Protein AF-D5P9Y3-F1 (afdb_monomer_lite)

Sequence (133 aa):
MNAVLAPARTPALAHFPDSIADLPQPHRVLLALVVAHRDAAGGVIPWHQLLNNAVVAISSPDLLPAARSLVDSNNILRTVKSVVGDLLDYDLLTATDEGLDLSARADQARHGWNGEFTELTQGAKEVLAHARE

pLDDT: mean 87.3, std 13.17, range [39.12, 97.12]

Foldseek 3Di:
DDPPPDQPDQDADDAQDLELVSDGLLLLLLLLLQVLCCVPPNDAQAPVNSLVLLVLLCVCCVLAVSSVVCPRGVDSPVSSVRSVVRCPVRQQWDADPRHIHGGPVNVVSVVVHDDPSVSSNRSSNVSVVVVVD

Organism: NCBI:txid525368

Secondary structure (DSSP, 8-state):
--------PPPPP-S--SSGGGS-HHHHHHHHHHHHHHHHH-SPBPHHHHHHHHHHHHH-TTT-GGGGGGGTTS-HHHHHHHHHHHHHHTTSEEE-SS-EEE-HHHHHHTTT--THHHHHHHHHHHHHHHTT-

Radius of gyration: 14.44 Å; chains: 1; bounding box: 43×40×35 Å

Structure (mmCIF, N/CA/C/O backbone):
data_AF-D5P9Y3-F1
#
_entry.id   AF-D5P9Y3-F1
#
loop_
_atom_site.group_PDB
_atom_site.id
_atom_site.type_symbol
_atom_site.label_atom_id
_atom_site.label_alt_id
_atom_site.label_comp_id
_atom_site.label_asym_id
_atom_site.label_entity_id
_atom_site.label_seq_id
_atom_site.pdbx_PDB_ins_code
_atom_site.Cartn_x
_atom_site.Cartn_y
_atom_site.Cartn_z
_atom_site.occupancy
_atom_site.B_iso_or_equiv
_atom_site.auth_seq_id
_atom_site.auth_comp_id
_atom_site.auth_asym_id
_atom_site.auth_atom_id
_atom_site.pdbx_PDB_model_num
ATOM 1 N N . MET A 1 1 ? 28.099 25.640 -16.197 1.00 39.12 1 MET A N 1
ATOM 2 C CA . MET A 1 1 ? 27.036 24.800 -16.789 1.00 39.12 1 MET A CA 1
ATOM 3 C C . MET A 1 1 ? 26.159 24.338 -15.638 1.00 39.12 1 MET A C 1
ATOM 5 O O . MET A 1 1 ? 26.611 23.517 -14.856 1.00 39.12 1 MET A O 1
ATOM 9 N N . ASN A 1 2 ? 24.982 24.940 -15.451 1.00 39.28 2 ASN A N 1
ATOM 10 C CA . ASN A 1 2 ? 24.054 24.493 -14.411 1.00 39.28 2 ASN A CA 1
ATOM 11 C C . ASN A 1 2 ? 23.395 23.207 -14.905 1.00 3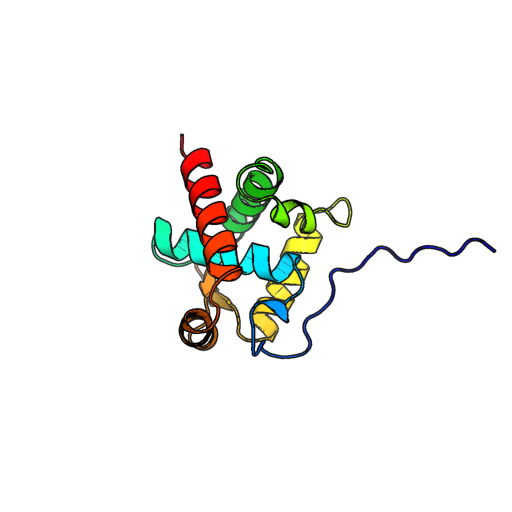9.28 2 ASN A C 1
ATOM 13 O O . ASN A 1 2 ? 22.615 23.249 -15.855 1.00 39.28 2 ASN A O 1
ATOM 17 N N . ALA A 1 3 ? 23.736 22.072 -14.296 1.00 45.16 3 ALA A N 1
ATOM 18 C CA . ALA A 1 3 ? 22.937 20.869 -14.441 1.00 45.16 3 ALA A CA 1
ATOM 19 C C . ALA A 1 3 ? 21.571 21.179 -13.824 1.00 45.16 3 ALA A C 1
ATOM 21 O O . ALA A 1 3 ? 21.434 21.285 -12.606 1.00 45.16 3 ALA A O 1
ATOM 22 N N . VAL A 1 4 ? 20.574 21.404 -14.676 1.00 46.59 4 VAL A N 1
ATOM 23 C CA . VAL A 1 4 ? 19.177 21.364 -14.261 1.00 46.59 4 VAL A CA 1
ATOM 24 C C . VAL A 1 4 ? 18.957 19.933 -13.790 1.00 46.59 4 VAL A C 1
ATOM 26 O O . VAL A 1 4 ? 18.860 19.022 -14.609 1.00 46.59 4 VAL A O 1
ATOM 29 N N . LEU A 1 5 ? 18.970 19.724 -12.473 1.00 47.91 5 LEU A N 1
ATOM 30 C CA . LEU A 1 5 ? 18.471 18.497 -11.870 1.00 47.91 5 LEU A CA 1
ATOM 31 C C . LEU A 1 5 ? 17.017 18.390 -12.326 1.00 47.91 5 LEU A C 1
ATOM 33 O O . LEU A 1 5 ? 16.155 19.133 -11.855 1.00 47.91 5 LEU A O 1
ATOM 37 N N . ALA A 1 6 ? 16.764 17.540 -13.323 1.00 45.25 6 ALA A N 1
ATOM 38 C CA . ALA A 1 6 ? 15.407 17.158 -13.664 1.00 45.25 6 ALA A CA 1
ATOM 39 C C . ALA A 1 6 ? 14.738 16.699 -12.359 1.00 45.25 6 ALA A C 1
ATOM 41 O O . ALA A 1 6 ? 15.393 16.000 -11.580 1.00 45.25 6 ALA A O 1
ATOM 42 N N . PRO A 1 7 ? 13.491 17.120 -12.077 1.00 48.97 7 PRO A N 1
ATOM 43 C CA . PRO A 1 7 ? 12.820 16.718 -10.848 1.00 48.97 7 PRO A CA 1
ATOM 44 C C . PRO A 1 7 ? 12.884 15.197 -10.752 1.00 48.97 7 PRO A C 1
ATOM 46 O O . PRO A 1 7 ? 12.581 14.525 -11.744 1.00 48.97 7 PRO A O 1
ATOM 49 N N . ALA A 1 8 ? 13.334 14.682 -9.604 1.00 51.38 8 ALA A N 1
ATOM 50 C CA . ALA A 1 8 ? 13.382 13.253 -9.344 1.00 51.38 8 ALA A CA 1
ATOM 51 C C . ALA A 1 8 ? 11.977 12.699 -9.602 1.00 51.38 8 ALA A C 1
ATOM 53 O O . ALA A 1 8 ? 11.015 13.018 -8.904 1.00 51.38 8 ALA A O 1
ATOM 54 N N . ARG A 1 9 ? 11.822 11.985 -10.719 1.00 60.53 9 ARG A N 1
ATOM 55 C CA . ARG A 1 9 ? 10.569 11.313 -11.040 1.00 60.53 9 ARG A CA 1
ATOM 56 C C . ARG A 1 9 ? 10.550 10.045 -10.216 1.00 60.53 9 ARG A C 1
ATOM 58 O O . ARG A 1 9 ? 11.567 9.357 -10.139 1.00 60.53 9 ARG A O 1
ATOM 65 N N . THR A 1 10 ? 9.393 9.732 -9.646 1.00 65.12 10 THR A N 1
ATOM 66 C CA . THR A 1 10 ? 9.154 8.420 -9.058 1.00 65.12 10 THR A CA 1
ATOM 67 C C . THR A 1 10 ? 9.595 7.345 -10.063 1.00 65.12 10 THR A C 1
ATOM 69 O O . THR A 1 10 ? 9.160 7.414 -11.217 1.00 65.12 10 THR A O 1
ATOM 72 N N . PRO A 1 11 ? 10.499 6.420 -9.689 1.00 73.31 11 PRO A N 1
ATOM 73 C CA . PRO A 1 11 ? 10.969 5.394 -10.613 1.00 73.31 11 PRO A CA 1
ATOM 74 C C . PRO A 1 11 ? 9.792 4.537 -11.077 1.00 73.31 11 PRO A C 1
ATOM 76 O O . PRO A 1 11 ? 9.052 4.039 -10.236 1.00 73.31 11 PRO A O 1
ATOM 79 N N . ALA A 1 12 ? 9.608 4.387 -12.387 1.00 77.06 12 ALA A N 1
ATOM 80 C CA . ALA A 1 12 ? 8.531 3.567 -12.934 1.00 77.06 12 ALA A CA 1
ATOM 81 C C . ALA A 1 12 ? 8.823 2.073 -12.737 1.00 77.06 12 ALA A C 1
ATOM 83 O O . ALA A 1 12 ? 9.984 1.651 -12.741 1.00 77.06 12 ALA A O 1
ATOM 84 N N . LEU A 1 13 ? 7.766 1.274 -12.615 1.00 82.31 13 LEU A N 1
ATOM 85 C CA . LEU A 1 13 ? 7.875 -0.180 -12.687 1.00 82.31 13 LEU A CA 1
ATOM 86 C C . LEU A 1 13 ? 8.103 -0.640 -14.130 1.00 82.31 13 LEU A C 1
ATOM 88 O O . LEU A 1 13 ? 7.716 0.037 -15.077 1.00 82.31 13 LEU A O 1
ATOM 92 N N . ALA A 1 14 ? 8.764 -1.787 -14.288 1.00 80.94 14 ALA A N 1
ATOM 93 C CA . ALA A 1 14 ? 9.049 -2.381 -15.596 1.00 80.94 14 ALA A CA 1
ATOM 94 C C . ALA A 1 14 ? 8.300 -3.704 -15.828 1.00 80.94 14 ALA A C 1
ATOM 96 O O . ALA A 1 14 ? 8.003 -4.048 -16.971 1.00 80.94 14 ALA A O 1
ATOM 97 N N . HIS A 1 15 ? 8.019 -4.451 -14.758 1.00 87.69 15 HIS A N 1
ATOM 98 C CA . HIS A 1 15 ? 7.324 -5.739 -14.758 1.00 87.69 15 HIS A CA 1
ATOM 99 C C . HIS A 1 15 ? 6.734 -6.015 -13.366 1.00 87.69 15 HIS A C 1
ATOM 101 O O . HIS A 1 15 ? 7.035 -5.305 -12.404 1.00 87.69 15 HIS A O 1
ATOM 107 N N . PHE A 1 16 ? 5.900 -7.056 -13.266 1.00 90.38 16 PHE A N 1
ATOM 108 C CA . PHE A 1 16 ? 5.447 -7.579 -11.976 1.00 90.38 16 PHE A CA 1
ATOM 109 C C . PHE A 1 16 ? 6.661 -8.077 -11.168 1.00 90.38 16 PHE A C 1
ATOM 111 O O . PHE A 1 16 ? 7.445 -8.843 -11.728 1.00 90.38 16 PHE A O 1
ATOM 118 N N . PRO A 1 17 ? 6.821 -7.685 -9.894 1.00 91.44 17 PRO A N 1
ATOM 119 C CA . PRO A 1 17 ? 8.013 -7.993 -9.107 1.00 91.44 17 PRO A CA 1
ATOM 120 C C . PRO A 1 17 ? 8.102 -9.475 -8.721 1.00 91.44 17 PRO A C 1
ATOM 122 O O . PRO A 1 17 ? 7.122 -10.063 -8.257 1.00 91.44 17 PRO A O 1
ATOM 125 N N . ASP A 1 18 ? 9.300 -10.053 -8.823 1.00 86.88 18 ASP A N 1
ATOM 126 C CA . ASP A 1 18 ? 9.593 -11.381 -8.266 1.00 86.88 18 ASP A CA 1
ATOM 127 C C . ASP A 1 18 ? 9.802 -11.302 -6.741 1.00 86.88 18 ASP A C 1
ATOM 129 O O . ASP A 1 18 ? 9.406 -12.203 -5.998 1.00 86.88 18 ASP A O 1
ATOM 133 N N . SER A 1 19 ? 10.359 -10.188 -6.250 1.00 89.75 19 SER A N 1
ATOM 134 C CA . SER A 1 19 ? 10.538 -9.873 -4.832 1.00 89.75 19 SER A CA 1
ATOM 135 C C . SER A 1 19 ? 10.033 -8.472 -4.499 1.00 89.75 19 SER A C 1
ATOM 137 O O . SER A 1 19 ? 10.109 -7.552 -5.310 1.00 89.75 19 SER A O 1
ATOM 139 N N . ILE A 1 20 ? 9.595 -8.256 -3.254 1.00 89.75 20 ILE A N 1
ATOM 140 C CA . ILE A 1 20 ? 9.204 -6.916 -2.804 1.00 89.75 20 ILE A CA 1
ATOM 141 C C . ILE A 1 20 ? 10.340 -5.900 -2.963 1.00 89.75 20 ILE A C 1
ATOM 143 O O . ILE A 1 20 ? 10.077 -4.749 -3.291 1.00 89.75 20 ILE A O 1
ATOM 147 N N . ALA A 1 21 ? 11.595 -6.325 -2.784 1.00 89.38 21 ALA A N 1
ATOM 148 C CA . ALA A 1 21 ? 12.767 -5.458 -2.885 1.00 89.38 21 ALA A CA 1
ATOM 149 C C . ALA A 1 21 ? 12.977 -4.881 -4.298 1.00 89.38 21 ALA A C 1
ATOM 151 O O . ALA A 1 21 ? 13.649 -3.860 -4.438 1.00 89.38 21 ALA A O 1
ATOM 152 N N . ASP A 1 22 ? 12.373 -5.493 -5.322 1.00 89.62 22 ASP A N 1
ATOM 153 C CA . ASP A 1 22 ? 12.440 -5.026 -6.711 1.00 89.62 22 ASP A CA 1
ATOM 154 C C . ASP A 1 22 ? 11.532 -3.810 -6.953 1.00 89.62 22 ASP A C 1
ATOM 156 O O . ASP A 1 22 ? 11.684 -3.089 -7.942 1.00 89.62 22 ASP A O 1
ATOM 160 N N . LEU A 1 23 ? 10.589 -3.551 -6.041 1.00 91.06 23 LEU A N 1
ATOM 161 C CA . LEU A 1 23 ? 9.728 -2.381 -6.099 1.00 91.06 23 LEU A CA 1
ATOM 162 C C . LEU A 1 23 ? 10.456 -1.135 -5.562 1.00 91.06 23 LEU A C 1
ATOM 164 O O . LEU A 1 23 ? 11.034 -1.160 -4.466 1.00 91.06 23 LEU A O 1
ATOM 168 N N . PRO A 1 24 ? 10.344 0.021 -6.240 1.00 92.56 24 PRO A N 1
ATOM 169 C CA . PRO A 1 24 ? 10.774 1.287 -5.672 1.00 92.56 24 PRO A CA 1
ATOM 170 C C . PRO A 1 24 ? 10.071 1.550 -4.335 1.00 92.56 24 PRO A C 1
ATOM 172 O O . PRO A 1 24 ? 8.937 1.132 -4.096 1.00 92.56 24 PRO A O 1
ATOM 175 N N . GLN A 1 25 ? 10.750 2.252 -3.429 1.00 92.38 25 GLN A N 1
ATOM 176 C CA . GLN A 1 25 ? 10.245 2.465 -2.070 1.00 92.38 25 GLN A CA 1
ATOM 177 C C . GLN A 1 25 ? 8.836 3.098 -2.007 1.00 92.38 25 GLN A C 1
ATOM 179 O O . GLN A 1 25 ? 8.025 2.599 -1.226 1.00 92.38 25 GLN A O 1
ATOM 184 N N . PRO A 1 26 ? 8.480 4.102 -2.837 1.00 93.38 26 PRO A N 1
ATOM 185 C CA . PRO A 1 26 ? 7.116 4.640 -2.877 1.00 93.38 26 PRO A CA 1
ATOM 186 C C . PRO A 1 26 ? 6.047 3.580 -3.185 1.00 93.38 26 PRO A C 1
ATOM 188 O O . PRO A 1 26 ? 4.978 3.587 -2.572 1.00 93.38 26 PRO A O 1
ATOM 191 N N . HIS A 1 27 ? 6.346 2.642 -4.091 1.00 95.31 27 HIS A N 1
ATOM 192 C CA . HIS A 1 27 ? 5.466 1.530 -4.467 1.00 95.31 27 HIS A CA 1
ATOM 193 C C . HIS A 1 27 ? 5.295 0.541 -3.328 1.00 95.31 27 HIS A C 1
ATOM 195 O O . HIS A 1 27 ? 4.162 0.194 -3.005 1.00 95.31 27 HIS A O 1
ATOM 201 N N . ARG A 1 28 ? 6.392 0.156 -2.666 1.00 95.06 28 ARG A N 1
ATOM 202 C CA . ARG A 1 28 ? 6.343 -0.723 -1.486 1.00 95.06 28 ARG A CA 1
ATOM 203 C C . ARG A 1 28 ? 5.481 -0.133 -0.377 1.00 95.06 28 ARG A C 1
ATOM 205 O O . ARG A 1 28 ? 4.647 -0.833 0.186 1.00 95.06 28 ARG A O 1
ATOM 212 N N . VAL A 1 29 ? 5.656 1.158 -0.094 1.00 95.50 29 VAL A N 1
ATOM 213 C CA . VAL A 1 29 ? 4.893 1.862 0.944 1.00 95.50 29 VAL A CA 1
ATOM 214 C C . VAL A 1 29 ? 3.408 1.914 0.598 1.00 95.50 29 VAL A C 1
ATOM 216 O O . VAL A 1 29 ? 2.581 1.585 1.445 1.00 95.50 29 VAL A O 1
ATOM 219 N N . LEU A 1 30 ? 3.043 2.315 -0.625 1.00 96.31 30 LEU A N 1
ATOM 220 C CA . LEU A 1 30 ? 1.629 2.397 -1.005 1.00 96.31 30 LEU A CA 1
ATOM 221 C C . LEU A 1 30 ? 0.965 1.022 -1.050 1.00 96.31 30 LEU A C 1
ATOM 223 O O . LEU A 1 30 ? -0.158 0.885 -0.571 1.00 96.31 30 LEU A O 1
ATOM 227 N N . LEU A 1 31 ? 1.672 -0.000 -1.531 1.00 96.50 31 LEU A N 1
ATOM 228 C CA . LEU A 1 31 ? 1.191 -1.377 -1.492 1.00 96.50 31 LEU A CA 1
ATOM 229 C C . LEU A 1 31 ? 0.977 -1.855 -0.047 1.00 96.50 31 LEU A C 1
ATOM 231 O O . LEU A 1 31 ? -0.072 -2.415 0.262 1.00 96.50 31 LEU A O 1
ATOM 235 N N . ALA A 1 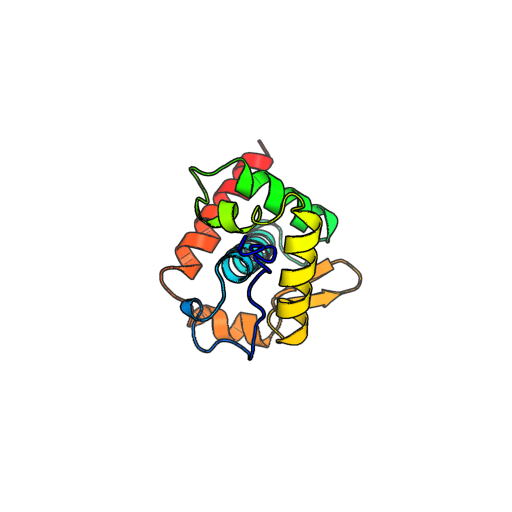32 ? 1.916 -1.565 0.860 1.00 96.44 32 ALA A N 1
ATOM 236 C CA . ALA A 1 32 ? 1.786 -1.888 2.280 1.00 96.44 32 ALA A CA 1
ATOM 237 C C . ALA A 1 32 ? 0.599 -1.165 2.943 1.00 96.44 32 ALA A C 1
ATOM 239 O O . ALA A 1 32 ? -0.111 -1.776 3.736 1.00 96.44 32 ALA A O 1
ATOM 240 N N . LEU A 1 33 ? 0.329 0.099 2.593 1.00 96.50 33 LEU A N 1
ATOM 241 C CA . LEU A 1 33 ? -0.838 0.843 3.093 1.00 96.50 33 LEU A CA 1
ATOM 242 C C . LEU A 1 33 ? -2.166 0.234 2.619 1.00 96.50 33 LEU A C 1
ATOM 244 O O . LEU A 1 33 ? -3.116 0.174 3.400 1.00 96.50 33 LEU A O 1
ATOM 248 N N . VAL A 1 34 ? -2.235 -0.232 1.367 1.00 96.44 34 VAL A N 1
ATOM 249 C CA . VAL A 1 34 ? -3.416 -0.936 0.838 1.00 96.44 34 VAL A CA 1
ATOM 250 C C . VAL A 1 34 ? -3.623 -2.258 1.579 1.00 96.44 34 VAL A C 1
ATOM 252 O O . VAL A 1 34 ? -4.720 -2.512 2.073 1.00 96.44 34 VAL A O 1
ATOM 255 N N . VAL A 1 35 ? -2.570 -3.071 1.728 1.00 95.12 35 VAL A N 1
ATOM 256 C CA . VAL A 1 35 ? -2.648 -4.356 2.447 1.00 95.12 35 VAL A CA 1
ATOM 257 C C . VAL A 1 35 ? -3.014 -4.151 3.916 1.00 95.12 35 VAL A C 1
ATOM 259 O O . VAL A 1 35 ? -3.893 -4.834 4.432 1.00 95.12 35 VAL A O 1
ATOM 262 N N . ALA A 1 36 ? -2.401 -3.175 4.586 1.00 95.19 36 ALA A N 1
ATOM 263 C CA . ALA A 1 36 ? -2.718 -2.838 5.968 1.00 95.19 36 ALA A CA 1
ATOM 264 C C . ALA A 1 36 ? -4.182 -2.417 6.135 1.00 95.19 36 ALA A C 1
ATOM 266 O O . ALA A 1 36 ? -4.833 -2.835 7.092 1.00 95.19 36 ALA A O 1
ATOM 267 N N . HIS A 1 37 ? -4.716 -1.626 5.199 1.00 94.81 37 HIS A N 1
ATOM 268 C CA 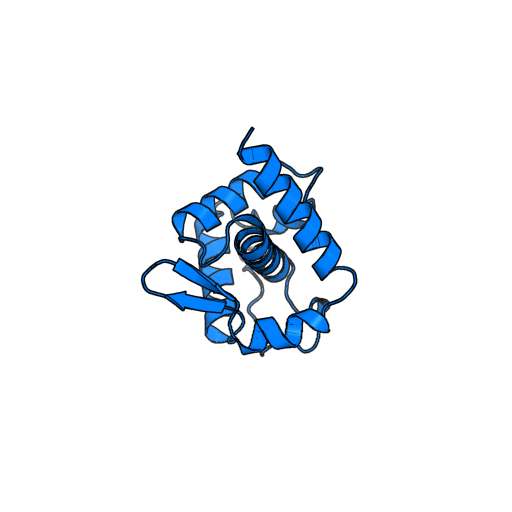. HIS A 1 37 ? -6.124 -1.246 5.208 1.00 94.81 37 HIS A CA 1
ATOM 269 C C . HIS A 1 37 ? -7.039 -2.455 5.016 1.00 94.81 37 HIS A C 1
ATOM 271 O O . HIS A 1 37 ? -7.950 -2.646 5.821 1.00 94.81 37 HIS A O 1
ATOM 277 N N . ARG A 1 38 ? -6.772 -3.290 4.005 1.00 92.69 38 ARG A N 1
ATOM 278 C CA . ARG A 1 38 ? -7.536 -4.515 3.739 1.00 92.69 38 ARG A CA 1
ATOM 279 C C . ARG A 1 38 ? -7.560 -5.431 4.961 1.00 92.69 38 ARG A C 1
ATOM 281 O O . ARG A 1 38 ? -8.624 -5.904 5.344 1.00 92.69 38 ARG A O 1
ATOM 288 N N . ASP A 1 39 ? -6.410 -5.633 5.597 1.00 91.31 39 ASP A N 1
ATOM 289 C CA . ASP A 1 39 ? -6.281 -6.488 6.778 1.00 91.31 39 ASP A CA 1
ATOM 290 C C . ASP A 1 39 ? -6.992 -5.907 8.018 1.00 91.31 39 ASP A C 1
ATOM 292 O O . ASP A 1 39 ? -7.472 -6.667 8.855 1.00 91.31 39 ASP A O 1
ATOM 296 N N . ALA A 1 40 ? -7.046 -4.577 8.168 1.00 89.81 40 ALA A N 1
ATOM 297 C CA . ALA A 1 40 ? -7.585 -3.918 9.364 1.00 89.81 40 ALA A CA 1
ATOM 298 C C . ALA A 1 40 ? -9.068 -3.524 9.264 1.00 89.81 40 ALA A C 1
ATOM 300 O O . ALA A 1 40 ? -9.758 -3.467 10.281 1.00 89.81 40 ALA A O 1
ATOM 301 N N . ALA A 1 41 ? -9.546 -3.162 8.073 1.00 83.38 41 ALA A N 1
ATOM 302 C CA . ALA A 1 41 ? -10.913 -2.696 7.832 1.00 83.38 41 ALA A CA 1
ATOM 303 C C . ALA A 1 41 ? -11.765 -3.713 7.061 1.00 83.38 41 ALA A C 1
ATOM 305 O O . ALA A 1 41 ? -12.988 -3.666 7.165 1.00 83.38 41 ALA A O 1
ATOM 306 N N . GLY A 1 42 ? -11.130 -4.641 6.336 1.00 79.62 42 GLY A N 1
ATOM 307 C CA . GLY A 1 42 ? -11.797 -5.514 5.377 1.00 79.62 42 GLY A CA 1
ATOM 308 C C . GLY A 1 42 ? -12.197 -4.754 4.109 1.00 79.62 42 GLY A C 1
ATOM 309 O O . GLY A 1 42 ? -12.876 -3.735 4.173 1.00 79.62 42 GLY A O 1
ATOM 310 N N . GLY A 1 43 ? -11.806 -5.274 2.944 1.00 85.00 43 GLY A N 1
ATOM 311 C CA . GLY A 1 43 ? -12.267 -4.771 1.646 1.00 85.00 43 GLY A CA 1
ATOM 312 C C . GLY A 1 43 ? -11.371 -3.717 0.991 1.00 85.00 43 GLY A C 1
ATOM 313 O O . GLY A 1 43 ? -10.186 -3.590 1.310 1.00 85.00 43 GLY A O 1
ATOM 314 N N . VAL A 1 44 ? -11.955 -3.013 0.020 1.00 93.25 44 VAL A N 1
ATOM 315 C CA . VAL A 1 44 ? -11.274 -2.040 -0.843 1.00 93.25 44 VAL A CA 1
ATOM 316 C C . VAL A 1 44 ? -10.960 -0.747 -0.091 1.00 93.25 44 VAL A C 1
ATOM 318 O O . VAL A 1 44 ? -11.723 -0.308 0.768 1.00 93.25 44 VAL A O 1
ATOM 321 N N . ILE A 1 45 ? -9.864 -0.082 -0.456 1.00 95.44 45 ILE A N 1
ATOM 322 C CA . ILE A 1 45 ? -9.537 1.253 0.040 1.00 95.44 45 ILE A CA 1
ATOM 323 C C . ILE A 1 45 ? -10.021 2.334 -0.940 1.00 95.44 45 ILE A C 1
ATOM 325 O O . ILE A 1 45 ? -9.536 2.409 -2.075 1.00 95.44 45 ILE A O 1
ATOM 329 N N . PRO A 1 46 ? -10.929 3.236 -0.527 1.00 95.56 46 PRO A N 1
ATOM 330 C CA . PRO A 1 46 ? -11.306 4.379 -1.349 1.00 95.56 46 PRO A CA 1
ATOM 331 C C . PRO A 1 46 ? -10.110 5.296 -1.638 1.00 95.56 46 PRO A C 1
ATOM 333 O O . PRO A 1 46 ? -9.258 5.520 -0.777 1.00 95.56 46 PRO A O 1
ATOM 336 N N . TRP A 1 47 ? -10.078 5.922 -2.819 1.00 93.75 47 TRP A N 1
ATOM 337 C CA . TRP A 1 47 ? -8.966 6.794 -3.238 1.00 93.75 47 TRP A CA 1
ATOM 338 C C . TRP A 1 47 ? -8.636 7.907 -2.229 1.00 93.75 47 TRP A C 1
ATOM 340 O O . TRP A 1 47 ? -7.473 8.159 -1.909 1.00 93.75 47 TRP A O 1
ATOM 350 N N . HIS A 1 48 ? -9.668 8.572 -1.704 1.00 93.50 48 HIS A N 1
ATOM 351 C CA . HIS A 1 48 ? -9.500 9.634 -0.712 1.00 93.50 48 HIS A CA 1
ATOM 352 C C . HIS A 1 48 ? -8.910 9.096 0.601 1.00 93.50 48 HIS A C 1
ATOM 354 O O . HIS A 1 48 ? -8.079 9.763 1.213 1.00 93.50 48 HIS A O 1
ATOM 360 N N . GLN A 1 49 ? -9.287 7.876 0.996 1.00 94.19 49 GLN A N 1
ATOM 361 C CA . GLN A 1 49 ? -8.761 7.221 2.186 1.00 94.19 49 GLN A CA 1
ATOM 362 C C . GLN A 1 49 ? -7.303 6.806 1.986 1.00 94.19 49 GLN A C 1
ATOM 364 O O . GLN A 1 49 ? -6.502 6.992 2.895 1.00 94.19 49 GLN A O 1
ATOM 369 N N . LEU A 1 50 ? -6.922 6.315 0.800 1.00 95.25 50 LEU A N 1
ATOM 370 C CA . LEU A 1 50 ? -5.522 6.016 0.481 1.00 95.25 50 LEU A CA 1
ATOM 371 C C . LEU A 1 50 ? -4.648 7.269 0.575 1.00 95.25 50 LEU A C 1
ATOM 373 O O . LEU A 1 50 ? -3.578 7.227 1.179 1.00 95.25 50 LEU A O 1
ATOM 377 N N . LEU A 1 51 ? -5.117 8.394 0.028 1.00 94.06 51 LEU A N 1
ATOM 378 C CA . LEU A 1 51 ? -4.419 9.673 0.155 1.00 94.06 51 LEU A CA 1
ATOM 379 C C . LEU A 1 51 ? -4.294 10.110 1.616 1.00 94.06 51 LEU A C 1
ATOM 381 O O . LEU A 1 51 ? -3.208 10.504 2.031 1.00 94.06 51 LEU A O 1
ATOM 385 N N . ASN A 1 52 ? -5.374 10.017 2.395 1.00 93.88 52 ASN A N 1
ATOM 386 C CA . ASN A 1 52 ? -5.340 10.347 3.816 1.00 93.88 52 ASN A CA 1
ATOM 387 C C . ASN A 1 52 ? -4.338 9.461 4.572 1.00 93.88 52 ASN A C 1
ATOM 389 O O . ASN A 1 52 ? -3.473 9.971 5.275 1.00 93.88 52 ASN A O 1
ATOM 393 N N . ASN A 1 53 ? -4.384 8.146 4.356 1.00 94.25 53 ASN A N 1
ATOM 394 C CA . ASN A 1 53 ? -3.467 7.187 4.968 1.00 94.25 53 ASN A CA 1
ATOM 395 C C . ASN A 1 53 ? -2.004 7.476 4.601 1.00 94.25 53 ASN A C 1
ATOM 397 O O . ASN A 1 53 ? -1.130 7.391 5.458 1.00 94.25 53 ASN A O 1
ATOM 401 N N . ALA A 1 54 ? -1.734 7.861 3.351 1.00 94.56 54 ALA A N 1
ATOM 402 C CA . ALA A 1 54 ? -0.404 8.272 2.916 1.00 94.56 54 ALA A CA 1
ATOM 403 C C . ALA A 1 54 ? 0.075 9.542 3.642 1.00 94.56 54 ALA A C 1
ATOM 405 O O . ALA A 1 54 ? 1.224 9.593 4.077 1.00 94.56 54 ALA A O 1
ATOM 406 N N . VAL A 1 55 ? -0.796 10.547 3.811 1.00 93.31 55 VAL A N 1
ATOM 407 C CA . VAL A 1 55 ? -0.482 11.771 4.572 1.00 93.31 55 VAL A CA 1
ATOM 408 C C . VAL A 1 55 ? -0.174 11.443 6.032 1.00 93.31 55 VAL A C 1
ATOM 410 O O . VAL A 1 55 ? 0.862 11.869 6.535 1.00 93.31 55 VAL A O 1
ATOM 413 N N . VAL A 1 56 ? -1.023 10.652 6.693 1.00 93.19 56 VAL A N 1
ATOM 414 C CA . VAL A 1 56 ? -0.800 10.235 8.086 1.00 93.19 56 VAL A CA 1
ATOM 415 C C . VAL A 1 56 ? 0.525 9.478 8.207 1.00 93.19 56 VAL A C 1
ATOM 417 O O . VAL A 1 56 ? 1.332 9.803 9.071 1.00 93.19 56 VAL A O 1
ATOM 420 N N . ALA A 1 57 ? 0.811 8.539 7.302 1.00 94.19 57 ALA A N 1
ATOM 421 C CA . ALA A 1 57 ? 2.063 7.784 7.315 1.00 94.19 57 ALA A CA 1
ATOM 422 C C . ALA A 1 57 ? 3.305 8.683 7.215 1.00 94.19 57 ALA A C 1
ATOM 424 O O . ALA A 1 57 ? 4.289 8.462 7.918 1.00 94.19 57 ALA A O 1
ATOM 425 N N . ILE A 1 58 ? 3.259 9.728 6.384 1.00 92.88 58 ILE A N 1
ATOM 426 C CA . ILE A 1 58 ? 4.333 10.728 6.288 1.00 92.88 58 ILE A CA 1
ATOM 427 C C . ILE A 1 58 ? 4.501 11.493 7.610 1.00 92.88 58 ILE A C 1
ATOM 429 O O . ILE A 1 58 ? 5.628 11.797 8.006 1.00 92.88 58 ILE A O 1
ATOM 433 N N . SER A 1 59 ? 3.392 11.809 8.281 1.00 91.00 59 SER A N 1
ATOM 434 C CA . SER A 1 59 ? 3.363 12.519 9.564 1.00 91.00 59 SER A CA 1
ATOM 435 C C . SER A 1 59 ? 3.728 11.650 10.773 1.00 91.00 59 SER A C 1
ATOM 437 O O . SER A 1 59 ? 3.987 12.201 11.840 1.00 91.00 59 SER A O 1
ATOM 439 N N . SER A 1 60 ? 3.819 10.330 10.605 1.00 91.94 60 SER A N 1
ATOM 440 C CA . SER A 1 60 ? 4.189 9.360 11.644 1.00 91.94 60 SER A CA 1
ATOM 441 C C . SER A 1 60 ? 5.508 8.644 11.308 1.00 91.94 60 SER A C 1
ATOM 443 O O . SER A 1 60 ? 5.535 7.419 11.155 1.00 91.94 60 SER A O 1
ATOM 445 N N . PRO A 1 61 ? 6.633 9.377 11.183 1.00 88.94 61 PRO A N 1
ATOM 446 C CA . PRO A 1 61 ? 7.900 8.811 10.728 1.00 88.94 61 PRO A CA 1
ATOM 447 C C . PRO A 1 61 ? 8.499 7.782 11.690 1.00 88.94 61 PRO A C 1
ATOM 449 O O . PRO A 1 61 ? 9.346 7.010 11.257 1.00 88.94 61 PRO A O 1
ATOM 452 N N . ASP A 1 62 ? 8.078 7.770 12.956 1.00 91.06 62 ASP A N 1
ATOM 453 C CA . ASP A 1 62 ? 8.519 6.780 13.943 1.00 91.06 62 ASP A CA 1
ATOM 454 C C . ASP A 1 62 ? 7.869 5.406 13.713 1.00 91.06 62 ASP A C 1
ATOM 456 O O . ASP A 1 62 ? 8.454 4.386 14.062 1.00 91.06 62 ASP A O 1
ATOM 460 N N . LEU A 1 63 ? 6.686 5.378 13.086 1.00 91.00 63 LEU A N 1
ATOM 461 C CA . LEU A 1 63 ? 5.925 4.155 12.805 1.00 91.00 63 LEU A CA 1
ATOM 462 C C . LEU A 1 63 ? 6.193 3.620 11.395 1.00 91.00 63 LEU A C 1
ATOM 464 O O . LEU A 1 63 ? 6.293 2.414 11.188 1.00 91.00 63 LEU A O 1
ATOM 468 N N . LEU A 1 64 ? 6.326 4.513 10.406 1.00 93.12 64 LEU A N 1
ATOM 469 C CA . LEU A 1 64 ? 6.627 4.124 9.027 1.00 93.12 64 LEU A CA 1
ATOM 470 C C . LEU A 1 64 ? 7.654 5.070 8.383 1.00 93.12 64 LEU A C 1
ATOM 472 O O . LEU A 1 64 ? 7.302 5.878 7.517 1.00 93.12 64 LEU A O 1
ATOM 476 N N . PRO A 1 65 ? 8.952 4.954 8.732 1.00 92.06 65 PRO A N 1
ATOM 477 C CA . PRO A 1 65 ? 10.001 5.840 8.219 1.00 92.06 65 PRO A CA 1
ATOM 478 C C . PRO A 1 65 ? 10.051 5.897 6.686 1.00 92.06 65 PRO A C 1
ATOM 480 O O . PRO A 1 65 ? 10.315 6.947 6.090 1.00 92.06 65 PRO A O 1
ATOM 483 N N . ALA A 1 66 ? 9.750 4.768 6.036 1.00 92.00 66 ALA A N 1
ATOM 484 C CA . ALA A 1 66 ? 9.762 4.638 4.587 1.00 92.00 66 ALA A CA 1
ATOM 485 C C . ALA A 1 66 ? 8.737 5.545 3.880 1.00 92.00 66 ALA A C 1
ATOM 487 O O . ALA A 1 66 ? 8.949 5.883 2.710 1.00 92.00 66 ALA A O 1
ATOM 488 N N . ALA A 1 67 ? 7.685 5.998 4.577 1.00 91.94 67 ALA A N 1
ATOM 489 C CA . ALA A 1 67 ? 6.642 6.865 4.032 1.00 91.94 67 ALA A CA 1
ATOM 490 C C . ALA A 1 67 ? 7.157 8.234 3.573 1.00 91.94 67 ALA A C 1
ATOM 492 O O . ALA A 1 67 ? 6.568 8.845 2.683 1.00 91.94 67 ALA A O 1
ATOM 493 N N . ARG A 1 68 ? 8.317 8.678 4.076 1.00 89.94 68 ARG A N 1
ATOM 494 C CA . ARG A 1 68 ? 8.994 9.892 3.589 1.00 89.94 68 ARG A CA 1
ATOM 495 C C . ARG A 1 68 ? 9.298 9.846 2.088 1.00 89.94 68 ARG A C 1
ATOM 497 O O . ARG A 1 68 ? 9.324 10.893 1.449 1.00 89.94 68 ARG A O 1
ATOM 504 N N . SER A 1 69 ? 9.455 8.650 1.512 1.00 89.06 69 SER A N 1
ATOM 505 C CA . SER A 1 69 ? 9.649 8.468 0.064 1.00 89.06 69 SER A CA 1
ATOM 506 C C . SER A 1 69 ? 8.463 8.948 -0.788 1.00 89.06 69 SER A C 1
ATOM 508 O O . SER A 1 69 ? 8.630 9.216 -1.974 1.00 89.06 69 SER A O 1
ATOM 510 N N . LEU A 1 70 ? 7.273 9.127 -0.201 1.00 87.88 70 LEU A N 1
ATOM 511 C CA . LEU A 1 70 ? 6.100 9.657 -0.903 1.00 87.88 70 LEU A CA 1
ATOM 512 C C . LEU A 1 70 ? 6.175 11.181 -1.140 1.00 87.88 70 LEU A C 1
ATOM 514 O O . LEU A 1 70 ? 5.405 11.723 -1.939 1.00 87.88 70 LEU A O 1
ATOM 518 N N . VAL A 1 71 ? 7.108 11.879 -0.482 1.00 81.38 71 VAL A N 1
ATOM 519 C CA . VAL A 1 71 ? 7.236 13.351 -0.471 1.00 81.38 71 VAL A CA 1
ATOM 520 C C . VAL A 1 71 ? 8.277 13.851 -1.484 1.00 81.38 71 VAL A C 1
ATOM 522 O O . VAL A 1 71 ? 8.843 14.923 -1.324 1.00 81.38 71 VAL A O 1
ATOM 525 N N . ASP A 1 72 ? 8.554 13.115 -2.560 1.00 65.81 72 ASP A N 1
ATOM 526 C CA . ASP A 1 72 ? 9.728 13.422 -3.397 1.00 65.81 72 ASP A CA 1
ATOM 527 C C . ASP A 1 72 ? 9.558 14.614 -4.373 1.00 65.81 72 ASP A C 1
ATOM 529 O O . ASP A 1 72 ? 10.425 14.889 -5.195 1.00 65.81 72 ASP A O 1
ATOM 533 N N . SER A 1 73 ? 8.443 15.362 -4.352 1.00 50.38 73 SER A N 1
ATOM 534 C CA . SER A 1 73 ? 8.209 16.433 -5.348 1.00 50.38 73 SER A CA 1
ATOM 535 C C . SER A 1 73 ? 7.113 17.443 -4.978 1.00 50.38 73 SER A C 1
ATOM 537 O O . SER A 1 73 ? 6.213 17.686 -5.778 1.00 50.38 73 SER A O 1
ATOM 539 N N . ASN A 1 74 ? 7.123 18.039 -3.779 1.00 58.72 74 ASN A N 1
ATOM 540 C CA . ASN A 1 74 ? 6.174 19.099 -3.351 1.00 58.72 74 ASN A CA 1
ATOM 541 C C . ASN A 1 74 ? 4.665 18.768 -3.490 1.00 58.72 74 ASN A C 1
ATOM 543 O O . ASN A 1 74 ? 3.814 19.632 -3.285 1.00 58.72 74 ASN A O 1
ATOM 547 N N . ASN A 1 75 ? 4.308 17.548 -3.893 1.00 80.50 75 ASN A N 1
ATOM 548 C CA . ASN A 1 75 ? 2.966 17.185 -4.316 1.00 80.50 75 ASN A CA 1
ATOM 549 C C . ASN A 1 75 ? 2.761 15.677 -4.144 1.00 80.50 75 ASN A C 1
ATOM 551 O O . ASN A 1 75 ? 2.902 14.897 -5.087 1.00 80.50 75 ASN A O 1
ATOM 555 N N . ILE A 1 76 ? 2.394 15.291 -2.922 1.00 87.19 76 ILE A N 1
ATOM 556 C CA . ILE A 1 76 ? 2.028 13.917 -2.561 1.00 87.19 76 ILE A CA 1
ATOM 557 C C . ILE A 1 76 ? 0.984 13.329 -3.519 1.00 87.19 76 ILE A C 1
ATOM 559 O O . ILE A 1 76 ? 1.099 12.178 -3.925 1.00 87.19 76 ILE A O 1
ATOM 563 N N . LEU A 1 77 ? 0.002 14.128 -3.951 1.00 89.75 77 LEU A N 1
ATOM 564 C CA . LEU A 1 77 ? -1.056 13.673 -4.851 1.00 89.75 77 LEU A CA 1
ATOM 565 C C . LEU A 1 77 ? -0.483 13.188 -6.187 1.00 89.75 77 LEU A C 1
ATOM 567 O O . LEU A 1 77 ? -0.954 12.189 -6.723 1.00 89.75 77 LEU A O 1
ATOM 571 N N . ARG A 1 78 ? 0.531 13.872 -6.729 1.00 88.56 78 ARG A N 1
ATOM 572 C CA . ARG A 1 78 ? 1.203 13.451 -7.964 1.00 88.56 78 ARG A CA 1
ATOM 573 C C . ARG A 1 78 ? 1.949 12.135 -7.764 1.00 88.56 78 ARG A C 1
ATOM 575 O O . ARG A 1 78 ? 1.797 11.248 -8.598 1.00 88.56 78 ARG A O 1
ATOM 582 N N . THR A 1 79 ? 2.707 12.010 -6.674 1.00 89.88 79 THR A N 1
ATOM 583 C CA . THR A 1 79 ? 3.443 10.782 -6.351 1.00 89.88 79 THR A CA 1
ATOM 584 C C . THR A 1 79 ? 2.486 9.604 -6.208 1.00 89.88 79 THR A C 1
ATOM 586 O O . THR A 1 79 ? 2.648 8.602 -6.893 1.00 89.88 79 THR A O 1
ATOM 589 N N . VAL A 1 80 ? 1.432 9.749 -5.396 1.00 93.00 80 VAL A N 1
ATOM 590 C CA . VAL A 1 80 ? 0.450 8.680 -5.160 1.00 93.00 80 VAL A CA 1
ATOM 591 C C . VAL A 1 80 ? -0.269 8.29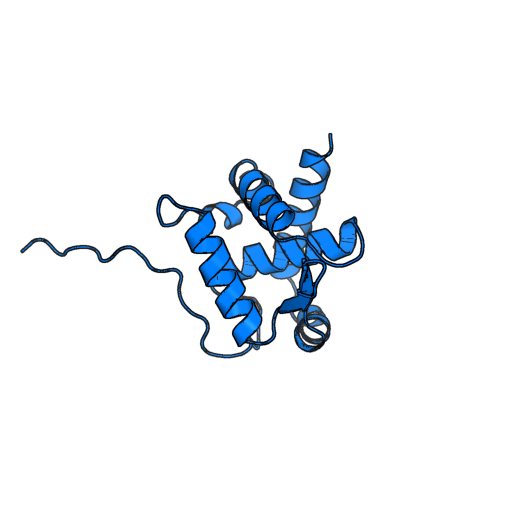3 -6.452 1.00 93.00 80 VAL A C 1
ATOM 593 O O . VAL A 1 80 ? -0.411 7.108 -6.725 1.00 93.00 80 VAL A O 1
ATOM 596 N N . LYS A 1 81 ? -0.661 9.262 -7.294 1.00 92.12 81 LYS A N 1
ATOM 597 C CA . LYS A 1 81 ? -1.249 8.973 -8.616 1.00 92.12 81 LYS A CA 1
ATOM 598 C C . LYS A 1 81 ? -0.309 8.185 -9.519 1.00 92.12 81 LYS A C 1
ATOM 600 O O . LYS A 1 81 ? -0.754 7.226 -10.134 1.00 92.12 81 LYS A O 1
ATOM 605 N N . SER A 1 82 ? 0.958 8.589 -9.598 1.00 91.94 82 SER A N 1
ATOM 606 C CA . SER A 1 82 ? 1.949 7.904 -10.434 1.00 91.94 82 SER A CA 1
ATOM 607 C C . SER A 1 82 ? 2.167 6.473 -9.961 1.00 91.94 82 SER A C 1
ATOM 609 O O . SER A 1 82 ? 2.065 5.547 -10.753 1.00 91.94 82 SER A O 1
ATOM 611 N N . VAL A 1 83 ? 2.404 6.292 -8.660 1.00 94.38 83 VAL A N 1
ATOM 612 C CA . VAL A 1 83 ? 2.644 4.971 -8.076 1.00 94.38 83 VAL A CA 1
ATOM 613 C C . VAL A 1 83 ? 1.430 4.068 -8.240 1.00 94.38 83 VAL A C 1
ATOM 615 O O . VAL A 1 83 ? 1.588 2.915 -8.612 1.00 94.38 83 VAL A O 1
ATOM 618 N N . VAL A 1 84 ? 0.215 4.565 -7.988 1.00 95.69 84 VAL A N 1
ATOM 619 C CA . VAL A 1 84 ? -0.986 3.739 -8.165 1.00 95.69 84 VAL A CA 1
ATOM 620 C C . VAL A 1 84 ? -1.201 3.374 -9.631 1.00 95.69 84 VAL A C 1
ATOM 622 O O . VAL A 1 84 ? -1.592 2.243 -9.894 1.00 95.69 84 VAL A O 1
ATOM 625 N N . GLY A 1 85 ? -0.908 4.281 -10.568 1.00 94.69 85 GLY A N 1
ATOM 626 C CA . GLY A 1 85 ? -0.902 3.962 -11.997 1.00 94.69 85 GLY A CA 1
ATOM 627 C C . GLY A 1 85 ? 0.002 2.768 -12.297 1.00 94.69 85 GLY A C 1
ATOM 628 O O . GLY A 1 85 ? -0.477 1.763 -12.808 1.00 94.69 85 GLY A O 1
ATOM 629 N N . ASP A 1 86 ? 1.260 2.822 -11.852 1.00 94.81 86 ASP A N 1
ATOM 630 C CA . ASP A 1 86 ? 2.200 1.712 -12.031 1.00 94.81 86 ASP A CA 1
ATOM 631 C C . ASP A 1 86 ? 1.699 0.418 -11.362 1.00 94.81 86 ASP A C 1
ATOM 633 O O . ASP A 1 86 ? 1.773 -0.663 -11.939 1.00 94.81 86 ASP A O 1
ATOM 637 N N . LEU A 1 87 ? 1.171 0.502 -10.138 1.00 96.44 87 LEU A N 1
ATOM 638 C CA . LEU A 1 87 ? 0.663 -0.673 -9.427 1.00 96.44 87 LEU A CA 1
ATOM 639 C C . LEU A 1 87 ? -0.558 -1.304 -10.128 1.00 96.44 87 LEU A C 1
ATOM 641 O O . LEU A 1 87 ? -0.736 -2.516 -10.044 1.00 96.44 87 LEU A O 1
ATOM 645 N N . LEU A 1 88 ? -1.391 -0.518 -10.814 1.00 96.12 88 LEU A N 1
ATOM 646 C CA . LEU A 1 88 ? -2.496 -1.029 -11.631 1.00 96.12 88 LEU A CA 1
ATOM 647 C C . LEU A 1 88 ? -1.982 -1.642 -12.941 1.00 96.12 88 LEU A C 1
ATOM 649 O O . LEU A 1 88 ? -2.357 -2.763 -13.278 1.00 96.12 88 LEU A O 1
ATOM 653 N N . ASP A 1 89 ? -1.092 -0.941 -13.648 1.00 95.12 89 ASP A N 1
ATOM 654 C CA . ASP A 1 89 ? -0.548 -1.373 -14.944 1.00 95.12 89 ASP A CA 1
ATOM 655 C C . ASP A 1 89 ? 0.216 -2.702 -14.841 1.00 95.12 89 ASP A C 1
ATOM 657 O O . ASP A 1 89 ? 0.214 -3.508 -15.775 1.00 95.12 89 ASP A O 1
ATOM 661 N N . TYR A 1 90 ? 0.838 -2.952 -13.687 1.00 94.88 90 TYR A N 1
ATOM 662 C CA . TYR A 1 90 ? 1.576 -4.178 -13.401 1.00 94.88 90 TYR A CA 1
ATOM 663 C C . TYR A 1 90 ? 0.806 -5.185 -12.550 1.00 94.88 90 TYR A C 1
ATOM 665 O O . TYR A 1 90 ? 1.434 -6.077 -11.992 1.00 94.88 90 TYR A O 1
ATOM 673 N N . ASP A 1 91 ? -0.527 -5.092 -12.474 1.00 95.50 91 ASP A N 1
ATOM 674 C CA . ASP A 1 91 ? -1.388 -6.089 -11.817 1.00 95.50 91 ASP A CA 1
ATOM 675 C C . ASP A 1 91 ? -0.994 -6.348 -10.349 1.00 95.50 91 ASP A C 1
ATOM 677 O O . ASP A 1 91 ? -1.050 -7.472 -9.853 1.00 95.50 91 ASP A O 1
ATOM 681 N N . LEU A 1 92 ? -0.550 -5.305 -9.641 1.00 96.50 92 LEU A N 1
ATOM 682 C CA . LEU A 1 92 ? -0.326 -5.320 -8.191 1.00 96.50 92 LEU A CA 1
ATOM 683 C C . LEU A 1 92 ? -1.583 -4.880 -7.437 1.00 96.50 92 LEU A C 1
ATOM 685 O O . LEU A 1 92 ? -1.888 -5.396 -6.363 1.00 96.50 92 LEU A O 1
ATOM 689 N N . LEU A 1 93 ? -2.332 -3.952 -8.024 1.00 97.12 93 LEU A N 1
ATOM 690 C CA . LEU A 1 93 ? -3.636 -3.510 -7.555 1.00 97.12 93 LEU A CA 1
ATOM 691 C C . LEU A 1 93 ? -4.702 -3.794 -8.610 1.00 97.12 93 LEU A C 1
ATOM 693 O O . LEU A 1 93 ? -4.420 -3.865 -9.802 1.00 97.12 93 LEU A O 1
ATOM 697 N N . THR A 1 94 ? -5.944 -3.884 -8.158 1.00 96.50 94 THR A N 1
ATOM 698 C CA . THR A 1 94 ? -7.133 -3.830 -9.002 1.00 96.50 94 THR A CA 1
ATOM 699 C C . THR A 1 94 ? -7.979 -2.627 -8.604 1.00 96.50 94 THR A C 1
ATOM 701 O O . THR A 1 94 ? -8.105 -2.299 -7.422 1.00 96.50 94 THR A O 1
ATOM 704 N N . ALA A 1 95 ? -8.570 -1.962 -9.593 1.00 95.12 95 ALA A N 1
ATOM 705 C CA . ALA A 1 95 ? -9.550 -0.911 -9.365 1.00 95.12 95 ALA A CA 1
ATOM 706 C C . ALA A 1 95 ? -10.966 -1.499 -9.396 1.00 95.12 95 ALA A C 1
ATOM 708 O O . ALA A 1 95 ? -11.282 -2.352 -10.224 1.00 95.12 95 ALA A O 1
ATOM 709 N N . THR A 1 96 ? -11.812 -1.026 -8.491 1.00 91.44 96 THR A N 1
ATOM 710 C CA . THR A 1 96 ? -13.242 -1.338 -8.390 1.00 91.44 96 THR A CA 1
ATOM 711 C C . THR A 1 96 ? -14.030 -0.029 -8.337 1.00 91.44 96 THR A C 1
ATOM 713 O O . THR A 1 96 ? -13.443 1.041 -8.161 1.00 91.44 96 THR A O 1
ATOM 716 N N . ASP A 1 97 ? -15.358 -0.103 -8.433 1.00 88.94 97 ASP A N 1
ATOM 717 C CA . ASP A 1 97 ? -16.223 1.078 -8.293 1.00 88.94 97 ASP A CA 1
ATOM 718 C C . ASP A 1 97 ? -16.111 1.735 -6.903 1.00 88.94 97 ASP A C 1
ATOM 720 O O . ASP A 1 97 ? -16.329 2.937 -6.750 1.00 88.94 97 ASP A O 1
ATOM 724 N N . GLU A 1 98 ? -15.740 0.954 -5.887 1.00 90.00 98 GLU A N 1
ATOM 725 C CA . GLU A 1 98 ? -15.654 1.383 -4.488 1.00 90.00 98 GLU A CA 1
ATOM 726 C C . GLU A 1 98 ? -14.243 1.865 -4.092 1.00 90.00 98 GLU A C 1
ATOM 728 O O . GLU A 1 98 ? -14.081 2.625 -3.132 1.00 90.00 98 GLU A O 1
ATOM 733 N N . GLY A 1 99 ? -13.205 1.473 -4.838 1.00 94.00 99 GLY A N 1
ATOM 734 C CA . GLY A 1 99 ? -11.826 1.835 -4.528 1.00 94.00 99 GLY A CA 1
ATOM 735 C C . GLY A 1 99 ? -10.780 0.896 -5.117 1.00 94.00 99 GLY A C 1
ATOM 736 O O . GLY A 1 99 ? -10.983 0.265 -6.152 1.00 94.00 99 GLY A O 1
ATOM 737 N N . LEU A 1 100 ? -9.633 0.826 -4.450 1.00 96.50 100 LEU A N 1
ATOM 738 C CA . LEU A 1 100 ? -8.497 -0.010 -4.825 1.00 96.50 100 LEU A CA 1
ATOM 739 C C . LEU A 1 100 ? -8.432 -1.242 -3.925 1.00 96.50 100 LEU A C 1
ATOM 741 O O . LEU A 1 100 ? -8.630 -1.135 -2.720 1.00 96.50 100 LEU A O 1
ATOM 745 N N . ASP A 1 101 ? -8.094 -2.390 -4.489 1.00 95.69 101 ASP A N 1
ATOM 746 C CA . ASP A 1 101 ? -7.761 -3.593 -3.725 1.00 95.69 101 ASP A CA 1
ATOM 747 C C . A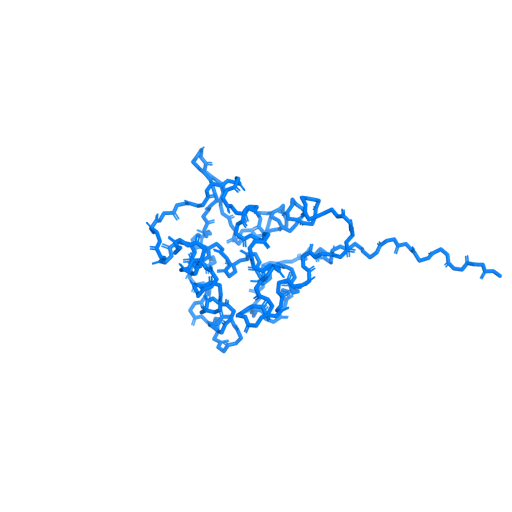SP A 1 101 ? -6.478 -4.213 -4.275 1.00 95.69 101 ASP A C 1
ATOM 749 O O . ASP A 1 101 ? -6.009 -3.872 -5.362 1.00 95.69 101 ASP A O 1
ATOM 753 N N . LEU A 1 102 ? -5.895 -5.125 -3.514 1.00 94.88 102 LEU A N 1
ATOM 754 C CA . LEU A 1 102 ? -4.826 -5.988 -3.972 1.00 94.88 102 LEU A CA 1
ATOM 755 C C . LEU A 1 102 ? -5.350 -6.906 -5.086 1.00 94.88 102 LEU A C 1
ATOM 757 O O . LEU A 1 102 ? -6.406 -7.528 -4.939 1.00 94.88 102 LEU A O 1
ATOM 761 N N . SER A 1 103 ? -4.613 -7.011 -6.193 1.00 95.56 103 SER A N 1
ATOM 762 C CA . SER A 1 103 ? -4.966 -7.959 -7.253 1.00 95.56 103 SER A CA 1
ATOM 763 C C . SER A 1 103 ? -4.864 -9.404 -6.746 1.00 95.56 103 SER A C 1
ATOM 765 O O . SER A 1 103 ? -4.123 -9.706 -5.806 1.00 95.56 103 SER A O 1
ATOM 767 N N . ALA A 1 104 ? -5.551 -10.338 -7.409 1.00 94.31 104 ALA A N 1
ATOM 768 C CA . ALA A 1 104 ? -5.446 -11.758 -7.066 1.00 94.31 104 ALA A CA 1
ATOM 769 C C . ALA A 1 104 ? -4.003 -12.283 -7.205 1.00 94.31 104 ALA A C 1
ATOM 771 O O . ALA A 1 104 ? -3.556 -13.100 -6.400 1.00 94.31 104 ALA A O 1
ATOM 772 N N . ARG A 1 105 ? -3.260 -11.790 -8.206 1.00 94.44 105 ARG A N 1
ATOM 773 C CA . ARG A 1 105 ? -1.863 -12.165 -8.440 1.00 94.44 105 ARG A CA 1
ATOM 774 C C . ARG A 1 105 ? -0.953 -11.671 -7.317 1.00 94.44 105 ARG A C 1
ATOM 776 O O . ARG A 1 105 ? -0.117 -12.430 -6.829 1.00 94.44 105 ARG A O 1
ATOM 783 N N . ALA A 1 106 ? -1.127 -10.427 -6.880 1.00 93.75 106 ALA A N 1
ATOM 784 C CA . ALA A 1 106 ? -0.352 -9.865 -5.782 1.00 93.75 106 ALA A CA 1
ATOM 785 C C . ALA A 1 106 ? -0.712 -10.490 -4.429 1.00 93.75 106 ALA A C 1
ATOM 787 O O . ALA A 1 106 ? 0.178 -10.703 -3.610 1.00 93.75 106 ALA A O 1
ATOM 788 N N . ASP A 1 107 ? -1.976 -10.860 -4.209 1.00 92.56 107 ASP A N 1
ATOM 789 C CA . ASP A 1 107 ? -2.399 -11.574 -2.997 1.00 92.56 107 ASP A CA 1
ATOM 790 C C . ASP A 1 107 ? -1.773 -12.973 -2.901 1.00 92.56 107 ASP A C 1
ATOM 792 O O . ASP A 1 107 ? -1.388 -13.413 -1.821 1.00 92.56 107 ASP A O 1
ATOM 796 N N . GLN A 1 108 ? -1.570 -13.651 -4.033 1.00 91.50 108 GLN A N 1
ATOM 797 C CA . GLN A 1 108 ? -0.817 -14.908 -4.066 1.00 91.50 108 GLN A CA 1
ATOM 798 C C . GLN A 1 108 ? 0.683 -14.682 -3.837 1.00 91.50 108 GLN A C 1
ATOM 800 O O . GLN A 1 108 ? 1.308 -15.400 -3.055 1.00 91.50 108 GLN A O 1
ATOM 805 N N . ALA A 1 109 ? 1.265 -13.677 -4.500 1.00 90.38 109 ALA A N 1
ATOM 806 C CA . ALA A 1 109 ? 2.700 -13.410 -4.446 1.00 90.38 109 ALA A CA 1
ATOM 807 C C . ALA A 1 109 ? 3.164 -12.898 -3.074 1.00 90.38 109 ALA A C 1
ATOM 809 O O . ALA A 1 109 ? 4.261 -13.244 -2.629 1.00 90.38 109 ALA A O 1
ATOM 810 N N . ARG A 1 110 ? 2.331 -12.128 -2.361 1.00 87.00 110 ARG A N 1
ATOM 811 C CA . ARG A 1 110 ? 2.732 -11.498 -1.094 1.00 87.00 110 ARG A CA 1
ATOM 812 C C . ARG A 1 110 ? 3.103 -12.481 0.009 1.00 87.00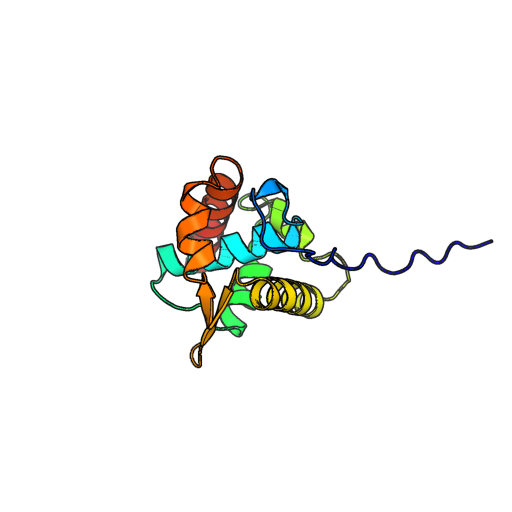 110 ARG A C 1
ATOM 814 O O . ARG A 1 110 ? 3.857 -12.111 0.898 1.00 87.00 110 ARG A O 1
ATOM 821 N N . HIS A 1 111 ? 2.631 -13.727 -0.047 1.00 83.44 111 HIS A N 1
ATOM 822 C CA . HIS A 1 111 ? 3.063 -14.768 0.890 1.00 83.44 111 HIS A CA 1
ATOM 823 C C . HIS A 1 111 ? 4.557 -15.114 0.743 1.00 83.44 111 HIS A C 1
ATOM 825 O O . HIS A 1 111 ? 5.172 -15.608 1.685 1.00 83.44 111 HIS A O 1
ATOM 831 N N . GLY A 1 112 ? 5.145 -14.852 -0.428 1.00 84.75 112 GLY A N 1
ATOM 832 C CA . GLY A 1 112 ? 6.585 -14.953 -0.667 1.00 84.75 112 GLY A CA 1
ATOM 833 C C . GLY A 1 112 ? 7.359 -13.681 -0.307 1.00 84.75 112 GLY A C 1
ATOM 834 O O . GLY A 1 112 ? 8.570 -13.742 -0.090 1.00 84.75 112 GLY A O 1
ATOM 835 N N . TRP A 1 113 ? 6.681 -12.536 -0.198 1.00 87.88 113 TRP A N 1
ATOM 836 C CA . TRP A 1 113 ? 7.266 -11.250 0.184 1.00 87.88 113 TRP A CA 1
ATOM 837 C C . TRP A 1 113 ? 7.414 -11.167 1.710 1.00 87.88 113 TRP A C 1
ATOM 839 O O . TRP A 1 113 ? 6.641 -10.521 2.412 1.00 87.88 113 TRP A O 1
ATOM 849 N N . ASN A 1 114 ? 8.410 -11.876 2.234 1.00 80.50 114 ASN A N 1
ATOM 850 C CA . ASN A 1 114 ? 8.718 -11.931 3.664 1.00 80.50 114 ASN A CA 1
ATOM 851 C C . ASN A 1 114 ? 9.684 -10.811 4.097 1.00 80.50 114 ASN A C 1
ATOM 853 O O . ASN A 1 114 ? 10.267 -10.112 3.268 1.00 80.50 114 ASN A O 1
ATOM 857 N N . GLY A 1 115 ? 9.877 -10.652 5.411 1.00 86.25 115 GLY A N 1
ATOM 858 C CA . GLY A 1 115 ? 10.833 -9.698 5.983 1.00 86.25 115 GLY A CA 1
ATOM 859 C C . GLY A 1 115 ? 10.355 -8.255 5.841 1.00 86.25 115 GLY A C 1
ATOM 860 O O . GLY A 1 115 ? 9.412 -7.850 6.517 1.00 86.25 115 GLY A O 1
ATOM 861 N N . GLU A 1 116 ? 10.966 -7.502 4.926 1.00 88.56 116 GLU A N 1
ATOM 862 C CA . GLU A 1 116 ? 10.716 -6.065 4.751 1.00 88.56 116 GLU A CA 1
ATOM 863 C C . GLU A 1 116 ? 9.234 -5.741 4.513 1.00 88.56 116 GLU A C 1
ATOM 865 O O . GLU A 1 116 ? 8.694 -4.811 5.108 1.00 88.56 116 GLU A O 1
ATOM 870 N N . PHE A 1 117 ? 8.536 -6.512 3.674 1.00 91.44 117 PHE A N 1
ATOM 871 C CA . PHE A 1 117 ? 7.125 -6.225 3.395 1.00 91.44 117 PHE A CA 1
ATOM 872 C C . PHE A 1 117 ? 6.229 -6.434 4.620 1.00 91.44 117 PHE A C 1
ATOM 874 O O . PHE A 1 117 ? 5.250 -5.711 4.809 1.00 91.44 117 PHE A O 1
ATOM 881 N N . THR A 1 118 ? 6.575 -7.408 5.467 1.00 92.31 118 THR A N 1
ATOM 882 C CA . THR A 1 118 ? 5.860 -7.663 6.723 1.00 92.31 118 THR A CA 1
ATOM 883 C C . THR A 1 118 ? 6.050 -6.493 7.684 1.00 92.31 118 THR A C 1
ATOM 885 O O . THR A 1 118 ? 5.069 -6.008 8.241 1.00 92.31 118 THR A O 1
ATOM 888 N N . GLU A 1 119 ? 7.278 -5.984 7.815 1.00 93.38 119 GLU A N 1
ATOM 889 C CA . GLU A 1 119 ? 7.591 -4.810 8.642 1.00 93.38 119 GLU A CA 1
ATOM 890 C C . GLU A 1 119 ? 6.875 -3.550 8.140 1.00 93.38 119 GLU A C 1
ATOM 892 O O . GLU A 1 119 ? 6.231 -2.852 8.922 1.00 93.38 119 GLU A O 1
ATOM 897 N N . LEU A 1 120 ? 6.903 -3.294 6.828 1.00 95.00 120 LEU A N 1
ATOM 898 C CA . LEU A 1 120 ? 6.195 -2.163 6.221 1.00 95.00 120 LEU A CA 1
ATOM 899 C C . LEU A 1 120 ? 4.683 -2.248 6.445 1.00 95.00 120 LEU A C 1
ATOM 901 O O . LEU A 1 120 ? 4.050 -1.248 6.778 1.00 95.00 120 LEU A O 1
ATOM 905 N N . THR A 1 121 ? 4.100 -3.437 6.276 1.00 94.94 121 THR A N 1
ATOM 906 C CA . THR A 1 121 ? 2.663 -3.657 6.486 1.00 94.94 121 THR A CA 1
ATOM 907 C C . THR A 1 121 ? 2.292 -3.494 7.958 1.00 94.94 121 THR A C 1
ATOM 909 O O . THR A 1 121 ? 1.243 -2.931 8.263 1.00 94.94 121 THR A O 1
ATOM 912 N N . GLN A 1 122 ? 3.144 -3.946 8.880 1.00 95.25 122 GLN A N 1
ATOM 913 C CA . GLN A 1 122 ? 2.927 -3.777 10.314 1.00 95.25 122 GLN A CA 1
ATOM 914 C C . GLN A 1 122 ? 3.003 -2.301 10.727 1.00 95.25 122 GLN A C 1
ATOM 916 O O . GLN A 1 122 ? 2.066 -1.804 11.349 1.00 95.25 122 GLN A O 1
ATOM 921 N N . GLY A 1 123 ? 4.039 -1.572 10.301 1.00 95.06 123 GLY A N 1
ATOM 922 C CA . GLY A 1 123 ? 4.142 -0.130 10.549 1.00 95.06 123 GLY A CA 1
ATOM 923 C C . GLY A 1 123 ? 2.967 0.643 9.942 1.00 95.06 123 GLY A C 1
ATOM 924 O O . GLY A 1 123 ? 2.391 1.520 10.581 1.00 95.06 123 GLY A O 1
ATOM 925 N N . ALA A 1 124 ? 2.521 0.260 8.741 1.00 95.94 124 ALA A N 1
ATOM 926 C CA . ALA A 1 124 ? 1.307 0.805 8.142 1.00 95.94 124 ALA A CA 1
ATOM 927 C C . ALA A 1 124 ? 0.059 0.528 9.001 1.00 95.94 124 ALA A C 1
ATOM 929 O O . ALA A 1 124 ? -0.722 1.446 9.231 1.00 95.94 124 ALA A O 1
ATOM 930 N N . LYS A 1 125 ? -0.130 -0.688 9.528 1.00 95.75 125 LYS A N 1
ATOM 931 C CA . LYS A 1 125 ? -1.252 -1.004 10.435 1.00 95.75 125 LYS A CA 1
ATOM 932 C C . LYS A 1 125 ? -1.238 -0.133 11.690 1.00 95.75 125 LYS A C 1
ATOM 934 O O . LYS A 1 125 ? -2.293 0.354 12.086 1.00 95.75 125 LYS A O 1
ATOM 939 N N . GLU A 1 126 ? -0.069 0.097 12.278 1.00 95.19 126 GLU A N 1
ATOM 940 C CA . GLU A 1 126 ? 0.088 0.945 13.465 1.00 95.19 126 GLU A CA 1
ATOM 941 C C . GLU A 1 126 ? -0.251 2.410 13.173 1.00 95.19 126 GLU A C 1
ATOM 943 O O . GLU A 1 126 ? -1.016 3.019 13.919 1.00 95.19 126 GLU A O 1
ATOM 948 N N . VAL A 1 127 ? 0.211 2.947 12.038 1.00 93.06 127 VAL A N 1
ATOM 949 C CA . VAL A 1 127 ? -0.188 4.282 11.555 1.00 93.06 127 VAL A CA 1
ATOM 950 C C . VAL A 1 127 ? -1.710 4.387 11.425 1.00 93.06 127 VAL A C 1
ATOM 952 O O . VAL A 1 127 ? -2.311 5.366 11.869 1.00 93.06 127 VAL A O 1
ATOM 955 N N . LEU A 1 128 ? -2.349 3.383 10.815 1.00 91.94 128 LEU A N 1
ATOM 956 C CA . LEU A 1 128 ? -3.798 3.375 10.600 1.00 91.94 128 LEU A CA 1
ATOM 957 C C . LEU A 1 128 ? -4.594 3.232 11.900 1.00 91.94 128 LEU A C 1
ATOM 959 O O . LEU A 1 128 ? -5.692 3.778 11.988 1.00 91.94 128 LEU A O 1
ATOM 963 N N . ALA A 1 129 ? -4.072 2.494 12.879 1.00 90.56 129 ALA A N 1
ATOM 964 C CA . ALA A 1 129 ? -4.676 2.371 14.198 1.00 90.56 129 ALA A CA 1
ATOM 965 C C . ALA A 1 129 ? -4.590 3.699 14.961 1.00 90.56 129 ALA A C 1
ATOM 967 O O . ALA A 1 129 ? -5.609 4.175 15.452 1.00 90.56 129 ALA A O 1
ATOM 968 N N . HIS A 1 130 ? -3.416 4.335 14.964 1.00 84.44 130 HIS A N 1
ATOM 969 C CA . HIS A 1 130 ? -3.194 5.596 15.669 1.00 84.44 130 HIS A CA 1
ATOM 970 C C . HIS A 1 130 ? -4.020 6.756 15.094 1.00 84.44 130 HIS A C 1
ATOM 972 O O . HIS A 1 130 ? -4.487 7.614 15.828 1.00 84.44 130 HIS A O 1
ATOM 978 N N . ALA A 1 131 ? -4.276 6.764 13.783 1.00 82.38 131 ALA A N 1
ATOM 979 C CA . ALA A 1 131 ? -5.118 7.782 13.149 1.00 82.38 131 ALA A CA 1
ATOM 980 C C . ALA A 1 131 ? -6.612 7.715 13.527 1.00 82.38 131 ALA A C 1
ATOM 982 O O . ALA A 1 131 ? -7.372 8.598 13.129 1.00 82.38 131 ALA A O 1
ATOM 983 N N . ARG A 1 132 ? -7.056 6.646 14.205 1.00 76.62 132 ARG A N 1
ATOM 984 C CA . ARG A 1 132 ? -8.452 6.445 14.634 1.00 76.62 132 ARG A CA 1
ATOM 985 C C . ARG A 1 132 ? -8.698 6.844 16.095 1.00 76.62 132 ARG A C 1
ATOM 987 O O . ARG A 1 132 ? -9.860 6.843 16.501 1.00 76.62 132 ARG A O 1
ATOM 994 N N . GLU A 1 133 ? -7.639 7.120 16.855 1.00 69.62 133 GLU A N 1
ATOM 995 C CA . GLU A 1 133 ? -7.667 7.548 18.265 1.00 69.62 133 GLU A CA 1
ATOM 996 C C . GLU A 1 133 ? -7.833 9.069 18.389 1.00 69.62 133 GLU A C 1
ATOM 998 O O . GLU A 1 133 ? -8.574 9.494 19.305 1.00 69.62 133 GLU A O 1
#